Protein AF-J9EYC9-F1 (afdb_monomer)

Nearest PDB structures (foldseek):
  8ucm-assembly1_A  TM=8.455E-01  e=1.239E-01  Homo sapiens
  8tgl-assembly1_B  TM=6.791E-01  e=1.523E-01  Homo sapiens
  8tgj-assembly1_B  TM=9.044E-01  e=4.277E-01  Homo sapiens
  8tgg-assembly1_A  TM=6.435E-01  e=8.369E-01  Homo sapiens
  8e4m-assembly1_A  TM=4.292E-01  e=5.655E+00  Mus musculus

Solvent-accessible surface area (backbone atoms only — not comparable to full-atom values): 8848 Å² total; per-residue (Å²): 140,88,66,69,69,64,51,56,53,51,54,51,50,54,51,47,54,52,48,53,49,53,53,57,47,60,43,44,45,57,59,52,52,52,61,72,37,30,61,57,64,52,49,60,50,48,57,74,72,57,83,79,74,79,93,86,77,100,72,81,94,60,89,82,71,77,86,76,66,96,64,58,58,63,55,56,52,48,41,28,52,53,42,18,50,54,35,55,69,54,45,71,78,61,62,81,80,64,60,70,70,61,54,50,53,51,24,54,52,37,37,55,51,14,52,53,39,38,74,70,41,85,46,69,66,48,30,48,48,14,44,26,41,30,19,38,19,29,22,54,40,49,57,51,50,63,58,50,57,76,75,54,84,133

Secondary structure (DSSP, 8-state):
--SHHHHHHHHHHHHHHHHHHHHHHHHHHHHHHHHHTHHHHHHHHHHTT-TTS----S--SS-------SS-HHHHHHHHHHHHHHHHHHHHHHTTSS-HHHHHHHHHHHHHHHHHHHHT--SHHHHHHHHHHHHHHHHHHHHHHHHHTTTS--

Mean predicted aligned error: 11.89 Å

Organism: Wuchereria bancrofti (NCBI:txid6293)

Foldseek 3Di:
DPDPVVVVVVVVQVVVVVVLVVLLCLLCVLVVVQLVCLVVLQVLQVVVVPPPDDDDDPDDPDPPDDPDRPDDSVVLVCLQVVLLVVLLVPVVVVVPPDDLVVLSVVLVVLLVVLVVQLVPDNHSVSNSVSSNSSNNSSSSSVNSSVVVVVVDDD

InterPro domains:
  IPR003492 Batten's disease protein Cln3 [PF02487] (19-153)
  IPR003492 Batten's disease protein Cln3 [PR01315] (20-42)
  IPR003492 Batten's disease protein Cln3 [PR01315] (76-92)
  IPR003492 Batten's disease protein Cln3 [PR01315] (130-152)
  IPR003492 Batten's disease protein Cln3 [PTHR10981] (9-154)

Sequence (154 aa):
MPTVEGDSSRQSSSRNRFAFWIIGLCNNFAYVIMLSAAEDILSVVDGSKASSKSTDDPCQNSVVHRQCQPLSTGSVLLANIIPCLVVKIFYPFVMHHIPFGVRHFFVVLLQISSFLVVAFSRNIVMSLTGVALASIGAGIGEVTFLSLTTYFPK

Radius of gyration: 22.0 Å; Cα contacts (8 Å, |Δi|>4): 107; chains: 1; bounding box: 62×36×65 Å

Structure (mmCIF, N/CA/C/O backbone):
data_AF-J9EYC9-F1
#
_entry.id   AF-J9EYC9-F1
#
loop_
_atom_site.group_PDB
_atom_site.id
_atom_site.type_symbol
_atom_site.label_atom_id
_atom_site.label_alt_id
_atom_site.label_comp_id
_atom_site.label_asym_id
_atom_site.label_entity_id
_atom_site.label_seq_id
_atom_site.pdbx_PDB_ins_code
_atom_site.Cartn_x
_atom_site.Cartn_y
_atom_site.Cartn_z
_atom_site.occupancy
_atom_site.B_iso_or_equiv
_atom_site.auth_seq_id
_atom_site.auth_comp_id
_atom_site.auth_asym_id
_atom_site.auth_atom_id
_atom_site.pdbx_PDB_model_num
ATOM 1 N N . MET A 1 1 ? -29.800 -17.348 33.389 1.00 41.62 1 MET A N 1
ATOM 2 C CA . MET A 1 1 ? -29.414 -17.523 31.973 1.00 41.62 1 MET A CA 1
ATOM 3 C C . MET A 1 1 ? -28.438 -16.416 31.573 1.00 41.62 1 MET A C 1
ATOM 5 O O . MET A 1 1 ? -28.906 -15.325 31.286 1.00 41.62 1 MET A O 1
ATOM 9 N N . PRO A 1 2 ? -27.113 -16.654 31.590 1.00 48.97 2 PRO A N 1
ATOM 10 C CA . PRO A 1 2 ? -26.157 -15.793 30.895 1.00 48.97 2 PRO A CA 1
ATOM 11 C C . PRO A 1 2 ? -25.151 -16.650 30.104 1.00 48.97 2 PRO A C 1
ATOM 13 O O . PRO A 1 2 ? -24.079 -16.976 30.602 1.00 48.97 2 PRO A O 1
ATOM 16 N N . THR A 1 3 ? -25.500 -17.085 28.892 1.00 59.88 3 THR A N 1
ATOM 17 C CA . THR A 1 3 ? -24.544 -17.789 28.003 1.00 59.88 3 THR A CA 1
ATOM 18 C C . THR A 1 3 ? -24.582 -17.316 26.548 1.00 59.88 3 THR A C 1
ATOM 20 O O . THR A 1 3 ? -23.626 -17.557 25.822 1.00 59.88 3 THR A O 1
ATOM 23 N N . VAL A 1 4 ? -25.606 -16.567 26.119 1.00 58.22 4 VAL A N 1
ATOM 24 C CA . VAL A 1 4 ? -25.732 -16.102 24.721 1.00 58.22 4 VAL A CA 1
ATOM 25 C C . VAL A 1 4 ? -24.971 -14.787 24.459 1.00 58.22 4 VAL A C 1
ATOM 27 O O . VAL A 1 4 ? -24.412 -14.592 23.380 1.00 58.22 4 VAL A O 1
ATOM 30 N N . GLU A 1 5 ? -24.843 -13.900 25.453 1.00 52.34 5 GLU A N 1
ATOM 31 C CA . GLU A 1 5 ? -24.092 -12.636 25.299 1.00 52.34 5 GLU A CA 1
ATOM 32 C C . GLU A 1 5 ? -22.562 -12.840 25.261 1.00 52.34 5 GLU A C 1
ATOM 34 O O . GLU A 1 5 ? -21.832 -12.086 24.608 1.00 52.34 5 GLU A O 1
ATOM 39 N N . GLY A 1 6 ? -22.062 -13.896 25.914 1.00 53.88 6 GLY A N 1
ATOM 40 C CA . GLY A 1 6 ? -20.629 -14.206 25.980 1.00 53.88 6 GLY A CA 1
ATOM 41 C C . GLY A 1 6 ? -20.040 -14.717 24.661 1.00 53.88 6 GLY A C 1
ATOM 42 O O . GLY A 1 6 ? -18.892 -14.411 24.340 1.00 53.88 6 GLY A O 1
ATOM 43 N N . ASP A 1 7 ? -20.823 -15.454 23.871 1.00 55.75 7 ASP A N 1
ATOM 44 C CA . ASP A 1 7 ? -20.347 -16.019 22.602 1.00 55.75 7 ASP A CA 1
ATOM 45 C C . ASP A 1 7 ? -20.411 -14.982 21.466 1.00 55.75 7 ASP A C 1
ATOM 47 O O . ASP A 1 7 ? -19.461 -14.805 20.701 1.00 55.75 7 ASP A O 1
ATOM 51 N N . SER A 1 8 ? -21.479 -14.176 21.456 1.00 58.53 8 SER A N 1
ATOM 52 C CA . SER A 1 8 ? -21.668 -13.045 20.535 1.00 58.53 8 SER A CA 1
ATOM 53 C C . SER A 1 8 ? -20.526 -12.020 20.625 1.00 58.53 8 SER A C 1
ATOM 55 O O . SER A 1 8 ? -20.010 -11.538 19.612 1.00 58.53 8 SER A O 1
ATOM 57 N N . SER A 1 9 ? -20.101 -11.693 21.850 1.00 59.94 9 SER A N 1
ATOM 58 C CA . SER A 1 9 ? -19.017 -10.738 22.109 1.00 59.94 9 SER A CA 1
ATOM 59 C C . SER A 1 9 ? -17.640 -11.298 21.731 1.00 59.94 9 SER A C 1
ATOM 61 O O . SER A 1 9 ? -16.847 -10.589 21.102 1.00 59.94 9 SER A O 1
ATOM 63 N N . ARG A 1 10 ? -17.369 -12.583 22.011 1.00 60.50 10 ARG A N 1
ATOM 64 C CA . ARG A 1 10 ? -16.142 -13.276 21.574 1.00 60.50 10 ARG A CA 1
ATOM 65 C C . ARG A 1 10 ? -16.030 -13.366 20.056 1.00 60.50 10 ARG A C 1
ATOM 67 O O . ARG A 1 10 ? -14.968 -13.057 19.508 1.00 60.50 10 ARG A O 1
ATOM 74 N N . GLN A 1 11 ? -17.109 -13.741 19.371 1.00 62.91 11 GLN A N 1
ATOM 75 C CA . GLN A 1 11 ? -17.114 -13.847 17.914 1.00 62.91 11 GLN A CA 1
ATOM 76 C C . GLN A 1 11 ? -16.930 -12.473 17.253 1.00 62.91 11 GLN A C 1
ATOM 78 O O . GLN A 1 11 ? -16.164 -12.348 16.297 1.00 62.91 11 GLN A O 1
ATOM 83 N N . SER A 1 12 ? -17.549 -11.420 17.802 1.00 69.38 12 SER A N 1
ATOM 84 C CA . SER A 1 12 ? -17.356 -10.045 17.325 1.00 69.38 12 SER A CA 1
ATOM 85 C C . SER A 1 12 ? -15.916 -9.554 17.539 1.00 69.38 12 SER A C 1
ATOM 87 O O . SER A 1 12 ? -15.334 -8.960 16.636 1.00 69.38 12 SER A O 1
ATOM 89 N N . SER A 1 13 ? -15.290 -9.874 18.679 1.00 77.00 13 SER A N 1
ATOM 90 C CA . SER A 1 13 ? -13.883 -9.537 18.951 1.00 77.00 13 SER A CA 1
ATOM 91 C C . SER A 1 13 ? -12.923 -10.222 17.970 1.00 77.00 13 SER A C 1
ATOM 93 O O . SER A 1 13 ? -12.082 -9.559 17.361 1.00 77.00 13 SER A O 1
ATOM 95 N N . SER A 1 14 ? -13.086 -11.529 17.735 1.00 80.56 14 SER A N 1
ATOM 96 C CA . SER A 1 14 ? -12.254 -12.266 16.774 1.00 80.56 14 SER A CA 1
ATOM 97 C C . SER A 1 14 ? -12.439 -11.749 15.342 1.00 80.56 14 SER A C 1
ATOM 99 O O . SER A 1 14 ? -11.454 -11.510 14.640 1.00 80.56 14 SER A O 1
ATOM 101 N N . ARG A 1 15 ? -13.687 -11.470 14.938 1.00 85.50 15 ARG A N 1
ATOM 102 C CA . ARG A 1 15 ? -14.000 -10.865 13.636 1.00 85.50 15 ARG A CA 1
ATOM 103 C C . ARG A 1 15 ? -13.357 -9.491 13.478 1.00 85.50 15 ARG A C 1
ATOM 105 O O . ARG A 1 15 ? -12.785 -9.215 12.428 1.00 85.50 15 ARG A O 1
ATOM 112 N N . ASN A 1 16 ? -13.407 -8.649 14.508 1.00 84.31 16 ASN A N 1
ATOM 113 C CA . ASN A 1 16 ? -12.791 -7.326 14.469 1.00 84.31 16 ASN A CA 1
ATOM 114 C C . ASN A 1 16 ? -11.267 -7.435 14.366 1.00 84.31 16 ASN A C 1
ATOM 116 O O . ASN A 1 16 ? -10.681 -6.765 13.523 1.00 84.31 16 ASN A O 1
ATOM 120 N N . ARG A 1 17 ? -10.617 -8.323 15.132 1.00 84.00 17 ARG A N 1
ATOM 121 C CA . ARG A 1 17 ? -9.166 -8.563 15.019 1.00 84.00 17 ARG A CA 1
ATOM 122 C C . ARG A 1 17 ? -8.770 -9.021 13.616 1.00 84.00 17 ARG A C 1
ATOM 124 O O . ARG A 1 17 ? -7.804 -8.506 13.060 1.00 84.00 17 ARG A O 1
ATOM 131 N N . PHE A 1 18 ? -9.535 -9.940 13.026 1.00 89.00 18 PHE A N 1
ATOM 132 C CA . PHE A 1 18 ? -9.298 -10.390 11.655 1.00 89.00 18 PHE A CA 1
ATOM 133 C C . PHE A 1 18 ? -9.495 -9.258 10.637 1.00 89.00 18 PHE A C 1
ATOM 135 O O . PHE A 1 18 ? -8.666 -9.080 9.748 1.00 89.00 18 PHE A O 1
ATOM 142 N N . ALA A 1 19 ? -10.542 -8.443 10.798 1.00 87.19 19 ALA A N 1
ATOM 143 C CA . ALA A 1 19 ? -10.782 -7.283 9.945 1.00 87.19 19 ALA A CA 1
ATOM 144 C C . ALA A 1 19 ? -9.647 -6.251 10.048 1.00 87.19 19 ALA A C 1
ATOM 146 O O . ALA A 1 19 ? -9.139 -5.810 9.023 1.00 87.19 19 ALA A O 1
ATOM 147 N N . PHE A 1 20 ? -9.194 -5.918 11.260 1.00 85.94 20 PHE A N 1
ATOM 148 C CA . PHE A 1 20 ? -8.040 -5.040 11.475 1.00 85.94 20 PHE A CA 1
ATOM 149 C C . PHE A 1 20 ? -6.769 -5.584 10.827 1.00 85.94 20 PHE A C 1
ATOM 151 O O . PHE A 1 20 ? -6.007 -4.814 10.245 1.00 85.94 20 PHE A O 1
ATOM 158 N N . TRP A 1 21 ? -6.552 -6.898 10.900 1.00 88.69 21 TRP A N 1
ATOM 159 C CA . TRP A 1 21 ? -5.407 -7.543 10.269 1.00 88.69 21 TRP A CA 1
ATOM 160 C C . TRP A 1 21 ? -5.455 -7.422 8.741 1.00 88.69 21 TRP A C 1
ATOM 162 O O . TRP A 1 21 ? -4.499 -6.927 8.146 1.00 88.69 21 TRP A O 1
ATOM 172 N N . ILE A 1 22 ? -6.580 -7.788 8.113 1.00 89.62 22 ILE A N 1
ATOM 173 C CA . ILE A 1 22 ? -6.763 -7.671 6.657 1.00 89.62 22 ILE A CA 1
ATOM 174 C C . ILE A 1 22 ? -6.614 -6.221 6.205 1.00 89.62 22 ILE A C 1
ATOM 176 O O . ILE A 1 22 ? -5.894 -5.938 5.255 1.00 89.62 22 ILE A O 1
ATOM 180 N N . ILE A 1 23 ? -7.269 -5.289 6.892 1.00 86.56 23 ILE A N 1
ATOM 181 C CA . ILE A 1 23 ? -7.268 -3.878 6.513 1.00 86.56 23 ILE A CA 1
ATOM 182 C C . ILE A 1 23 ? -5.867 -3.261 6.678 1.00 86.56 23 ILE A C 1
ATOM 184 O O . ILE A 1 23 ? -5.404 -2.537 5.794 1.00 86.56 23 ILE A O 1
ATOM 188 N N . GLY A 1 24 ? -5.157 -3.590 7.762 1.00 87.75 24 GLY A N 1
ATOM 189 C CA . GLY A 1 24 ? -3.771 -3.165 7.969 1.00 87.75 24 GLY A CA 1
ATOM 190 C C . GLY A 1 24 ? -2.810 -3.742 6.924 1.00 87.75 24 GLY A C 1
ATOM 191 O O . GLY A 1 24 ? -1.899 -3.045 6.468 1.00 87.75 24 GLY A O 1
ATOM 192 N N . LEU A 1 25 ? -3.044 -4.987 6.495 1.00 88.19 25 LEU A N 1
ATOM 193 C CA . LEU A 1 25 ? -2.290 -5.627 5.420 1.00 88.19 25 LEU A CA 1
ATOM 194 C C . LEU A 1 25 ? -2.573 -4.963 4.066 1.00 88.19 25 LEU A C 1
ATOM 196 O O . LEU A 1 25 ? -1.632 -4.607 3.362 1.00 88.19 25 LEU A O 1
ATOM 200 N N . CYS A 1 26 ? -3.841 -4.705 3.734 1.00 87.12 26 CYS A N 1
ATOM 201 C CA . CYS A 1 26 ? -4.237 -4.007 2.508 1.00 87.12 26 CYS A CA 1
ATOM 202 C C . CYS A 1 26 ? -3.606 -2.613 2.396 1.00 87.12 26 CYS A C 1
ATOM 204 O O . CYS A 1 26 ? -3.210 -2.204 1.308 1.00 87.12 26 CYS A O 1
ATOM 206 N N . ASN A 1 27 ? -3.461 -1.898 3.512 1.00 89.38 27 ASN A N 1
ATOM 207 C CA . ASN A 1 27 ? -2.847 -0.573 3.519 1.00 89.38 27 ASN A CA 1
ATOM 208 C C . ASN A 1 27 ? -1.346 -0.591 3.205 1.00 89.38 27 ASN A C 1
ATOM 210 O O . ASN A 1 27 ? -0.826 0.324 2.574 1.00 89.38 27 ASN A O 1
ATOM 214 N N . ASN A 1 28 ? -0.650 -1.644 3.634 1.00 89.31 28 ASN A N 1
ATOM 215 C CA . ASN A 1 28 ? 0.771 -1.831 3.348 1.00 89.31 28 ASN A CA 1
ATOM 216 C C . ASN A 1 28 ? 1.024 -2.579 2.035 1.00 89.31 28 ASN A C 1
ATOM 218 O O . ASN A 1 28 ? 2.151 -2.590 1.545 1.00 89.31 28 ASN A O 1
ATOM 222 N N . PHE A 1 29 ? -0.002 -3.193 1.443 1.00 90.75 29 PHE A N 1
ATOM 223 C CA . PHE A 1 29 ? 0.144 -4.027 0.255 1.00 90.75 29 PHE A CA 1
ATOM 224 C C . PHE A 1 29 ? 0.815 -3.273 -0.896 1.00 90.75 29 PHE A C 1
ATOM 226 O O . PHE A 1 29 ? 1.802 -3.739 -1.459 1.00 90.75 29 PHE A O 1
ATOM 233 N N . ALA A 1 30 ? 0.345 -2.065 -1.200 1.00 89.12 30 ALA A N 1
ATOM 234 C CA . ALA A 1 30 ? 0.927 -1.274 -2.275 1.00 89.12 30 ALA A CA 1
ATOM 235 C C . ALA A 1 30 ? 2.333 -0.774 -1.981 1.00 89.12 30 ALA A C 1
ATOM 237 O O . ALA A 1 30 ? 3.160 -0.750 -2.885 1.00 89.12 30 ALA A O 1
ATOM 238 N N . TYR A 1 31 ? 2.629 -0.447 -0.724 1.00 88.94 31 TYR A N 1
ATOM 239 C CA . TYR A 1 31 ? 3.987 -0.113 -0.317 1.00 88.94 31 TYR A CA 1
ATOM 240 C C . TYR A 1 31 ? 4.953 -1.255 -0.659 1.00 88.94 31 TYR A C 1
ATOM 242 O O . TYR A 1 31 ? 5.964 -1.032 -1.321 1.00 88.94 31 TYR A O 1
ATOM 250 N N . VAL A 1 32 ? 4.607 -2.487 -0.271 1.00 91.38 32 VAL A N 1
ATOM 251 C CA . VAL A 1 32 ? 5.452 -3.665 -0.506 1.00 91.38 32 VAL A CA 1
ATOM 252 C C . VAL A 1 32 ? 5.594 -3.957 -1.997 1.00 91.38 32 VAL A C 1
ATOM 254 O O . VAL A 1 32 ? 6.715 -4.104 -2.471 1.00 91.38 32 VAL A O 1
ATOM 257 N N . ILE A 1 33 ? 4.490 -3.976 -2.751 1.00 92.75 33 ILE A N 1
ATOM 258 C CA . ILE A 1 33 ? 4.525 -4.264 -4.193 1.00 92.75 33 ILE A CA 1
ATOM 259 C C . ILE A 1 33 ? 5.396 -3.253 -4.944 1.00 92.75 33 ILE A C 1
ATOM 261 O O . ILE A 1 33 ? 6.217 -3.657 -5.762 1.00 92.75 33 ILE A O 1
ATOM 265 N N . MET A 1 34 ? 5.278 -1.956 -4.643 1.00 90.81 34 MET A N 1
ATOM 266 C CA . MET A 1 34 ? 6.084 -0.928 -5.313 1.00 90.81 34 MET A CA 1
ATOM 267 C C . MET A 1 34 ? 7.574 -1.051 -4.989 1.00 90.81 34 MET A C 1
ATOM 269 O O . MET A 1 34 ? 8.408 -0.810 -5.857 1.00 90.81 34 MET A O 1
ATOM 273 N N . LEU A 1 35 ? 7.923 -1.437 -3.758 1.00 89.44 35 LEU A N 1
ATOM 274 C CA . LEU A 1 35 ? 9.318 -1.679 -3.393 1.00 89.44 35 LEU A CA 1
ATOM 275 C C . LEU A 1 35 ? 9.876 -2.941 -4.052 1.00 89.44 35 LEU A C 1
ATOM 277 O O . LEU A 1 35 ? 11.010 -2.920 -4.522 1.00 89.44 35 LEU A O 1
ATOM 281 N N . SER A 1 36 ? 9.089 -4.014 -4.130 1.00 91.81 36 SER A N 1
ATOM 282 C CA . SER A 1 36 ? 9.475 -5.232 -4.849 1.00 91.81 36 SER A CA 1
ATOM 283 C C . SER A 1 36 ? 9.632 -4.986 -6.350 1.00 91.81 36 SER A C 1
ATOM 285 O O . SER A 1 36 ? 10.512 -5.567 -6.972 1.00 91.81 36 SER A O 1
ATOM 287 N N . ALA A 1 37 ? 8.822 -4.093 -6.918 1.00 91.00 37 ALA A N 1
ATOM 288 C CA . ALA A 1 37 ? 8.893 -3.698 -8.319 1.00 91.00 37 ALA A CA 1
ATOM 289 C C . ALA A 1 37 ? 9.895 -2.561 -8.589 1.00 91.00 37 ALA A C 1
ATOM 291 O O . ALA A 1 37 ? 9.990 -2.098 -9.720 1.00 91.00 37 ALA A O 1
ATOM 292 N N . ALA A 1 38 ? 10.646 -2.081 -7.591 1.00 90.19 38 ALA A N 1
ATOM 293 C CA . ALA A 1 38 ? 11.496 -0.904 -7.767 1.00 90.19 38 ALA A CA 1
ATOM 294 C C . ALA A 1 38 ? 12.577 -1.104 -8.842 1.00 90.19 38 ALA A C 1
ATOM 296 O O . ALA A 1 38 ? 12.887 -0.169 -9.577 1.00 90.19 38 ALA A O 1
ATOM 297 N N . GLU A 1 39 ? 13.132 -2.314 -8.953 1.00 86.62 39 GLU A N 1
ATOM 298 C CA . GLU A 1 39 ? 14.089 -2.651 -10.012 1.00 86.62 39 GLU A CA 1
ATOM 299 C C . GLU A 1 39 ? 13.417 -2.715 -11.391 1.00 86.62 39 GLU A C 1
ATOM 301 O O . GLU A 1 39 ? 13.954 -2.175 -12.356 1.00 86.62 39 GLU A O 1
ATOM 306 N N . ASP A 1 40 ? 12.217 -3.292 -11.473 1.00 88.00 40 ASP A N 1
ATOM 307 C CA . ASP A 1 40 ? 11.439 -3.399 -12.713 1.00 88.00 40 ASP A CA 1
ATOM 308 C C . ASP A 1 40 ? 11.012 -2.019 -13.246 1.00 88.00 40 ASP A C 1
ATOM 310 O O . ASP A 1 40 ? 11.172 -1.703 -14.423 1.00 88.00 40 ASP A O 1
ATOM 314 N N . ILE A 1 41 ? 10.586 -1.121 -12.351 1.00 85.25 41 ILE A N 1
ATOM 315 C CA . ILE A 1 41 ? 10.280 0.275 -12.691 1.00 85.25 41 ILE A CA 1
ATOM 316 C C . ILE A 1 41 ? 11.506 0.972 -13.301 1.00 85.25 41 ILE A C 1
ATOM 318 O O . ILE A 1 41 ? 11.368 1.772 -14.227 1.00 85.25 41 ILE A O 1
ATOM 322 N N . LEU A 1 42 ? 12.709 0.689 -12.793 1.00 84.75 42 LEU A N 1
ATOM 323 C CA . LEU A 1 42 ? 13.943 1.282 -13.307 1.00 84.75 42 LEU A CA 1
ATOM 324 C C . LEU A 1 42 ? 14.402 0.645 -14.625 1.00 84.75 42 LEU A C 1
ATOM 326 O O . LEU A 1 42 ? 14.927 1.354 -15.483 1.00 84.75 42 LEU A O 1
ATOM 330 N N . SER A 1 43 ? 14.199 -0.660 -14.815 1.00 81.00 43 SER A N 1
ATOM 331 C CA . SER A 1 43 ? 14.635 -1.382 -16.017 1.00 81.00 43 SER A CA 1
ATOM 332 C C . SER A 1 43 ? 13.806 -1.019 -17.259 1.00 81.00 43 SER A C 1
ATOM 334 O O . SER A 1 43 ? 14.366 -0.836 -18.343 1.00 81.00 43 SER A O 1
ATOM 336 N N . VAL A 1 44 ? 12.490 -0.814 -17.111 1.00 77.62 44 VAL A N 1
ATOM 337 C CA . VAL A 1 44 ? 11.587 -0.405 -18.209 1.00 77.62 44 VAL A CA 1
ATOM 338 C C . VAL A 1 44 ? 11.990 0.952 -18.800 1.00 77.62 44 VAL A C 1
ATOM 340 O O . VAL A 1 44 ? 11.921 1.173 -20.017 1.00 77.62 44 VAL A O 1
ATOM 343 N N . VAL A 1 45 ? 12.449 1.870 -17.948 1.00 70.75 45 VAL A N 1
ATOM 344 C CA . VAL A 1 45 ? 12.875 3.213 -18.364 1.00 70.75 45 VAL A CA 1
ATOM 345 C C . VAL A 1 45 ? 14.183 3.160 -19.156 1.00 70.75 45 VAL A C 1
ATOM 347 O O . VAL A 1 45 ? 14.345 3.905 -20.127 1.00 70.75 45 VAL A O 1
ATOM 350 N N . ASP A 1 46 ? 15.089 2.255 -18.792 1.00 71.19 46 ASP A N 1
ATOM 351 C CA . ASP A 1 46 ? 16.361 2.073 -19.489 1.00 71.19 46 ASP A CA 1
ATOM 352 C C . ASP A 1 46 ? 16.188 1.368 -20.838 1.00 71.19 46 ASP A C 1
ATOM 354 O O . ASP A 1 46 ? 16.785 1.795 -21.831 1.00 71.19 46 ASP A O 1
ATOM 358 N N . GLY A 1 47 ? 15.304 0.368 -20.923 1.00 64.62 47 GLY A N 1
ATOM 359 C CA . GLY A 1 47 ? 14.951 -0.288 -22.188 1.00 64.62 47 GLY A CA 1
ATOM 360 C C . GLY A 1 47 ? 14.411 0.693 -23.235 1.00 64.62 47 GLY A C 1
ATOM 361 O O . GLY A 1 47 ? 14.742 0.593 -24.416 1.00 64.62 47 GLY A O 1
ATOM 362 N N . SER A 1 48 ? 13.679 1.722 -22.793 1.00 58.12 48 SER A N 1
ATOM 363 C CA . SER A 1 48 ? 13.191 2.791 -23.676 1.00 58.12 48 SER A CA 1
ATOM 364 C C . SER A 1 48 ? 14.300 3.715 -24.203 1.00 58.12 48 SER A C 1
ATOM 366 O O . SER A 1 48 ? 14.106 4.374 -25.222 1.00 58.12 48 SER A O 1
ATOM 368 N N . LYS A 1 49 ? 15.472 3.770 -23.550 1.00 53.94 49 LYS A N 1
ATOM 369 C CA . LYS A 1 49 ? 16.641 4.541 -24.019 1.00 53.94 49 LYS A CA 1
ATOM 370 C C . LYS A 1 49 ? 17.667 3.696 -24.779 1.00 53.94 49 LYS A C 1
ATOM 372 O O . LYS A 1 49 ? 18.441 4.251 -25.554 1.00 53.94 49 LYS A O 1
ATOM 377 N N . ALA A 1 50 ? 17.678 2.377 -24.584 1.00 55.25 50 ALA A N 1
ATOM 378 C CA . ALA A 1 50 ? 18.676 1.466 -25.148 1.00 55.25 50 ALA A CA 1
ATOM 379 C C . ALA A 1 50 ? 18.341 0.914 -26.552 1.00 55.25 50 ALA A C 1
ATOM 381 O O . ALA A 1 50 ? 19.128 0.140 -27.097 1.00 55.25 50 ALA A O 1
ATOM 382 N N . SER A 1 51 ? 17.231 1.326 -27.175 1.00 52.72 51 SER A N 1
ATOM 383 C CA . SER A 1 51 ? 16.779 0.848 -28.497 1.00 52.72 51 SER A CA 1
ATOM 384 C C . SER A 1 51 ? 17.620 1.348 -29.697 1.00 52.72 51 SER A C 1
ATOM 386 O O . SER A 1 51 ? 17.064 1.708 -30.733 1.00 52.72 51 SER A O 1
ATOM 388 N N . SER A 1 52 ? 18.954 1.351 -29.581 1.00 50.00 52 SER A N 1
ATOM 389 C CA . SER A 1 52 ? 19.888 1.708 -30.665 1.00 50.00 52 SER A CA 1
ATOM 390 C C . SER A 1 52 ? 21.101 0.777 -30.832 1.00 50.00 52 SER A C 1
ATOM 392 O O . SER A 1 52 ? 22.031 1.154 -31.541 1.00 50.00 52 SER A O 1
ATOM 394 N N . LYS A 1 53 ? 21.157 -0.433 -30.252 1.00 46.97 53 LYS A N 1
ATOM 395 C CA . LYS A 1 53 ? 22.287 -1.353 -30.527 1.00 46.97 53 LYS A CA 1
ATOM 396 C C . LYS A 1 53 ? 21.865 -2.776 -30.904 1.00 46.97 53 LYS A C 1
ATOM 398 O O . LYS A 1 53 ? 21.576 -3.597 -30.045 1.00 46.97 53 LYS A O 1
ATOM 403 N N . SER A 1 54 ? 21.849 -2.979 -32.224 1.00 48.94 54 SER A N 1
ATOM 404 C CA . SER A 1 54 ? 22.298 -4.148 -33.002 1.00 48.94 54 SER A CA 1
ATOM 405 C C . SER A 1 54 ? 22.256 -5.533 -32.341 1.00 48.94 54 SER A C 1
ATOM 407 O O . SER A 1 54 ? 23.086 -5.863 -31.496 1.00 48.94 54 SER A O 1
ATOM 409 N N . THR A 1 55 ? 21.334 -6.347 -32.857 1.00 51.56 55 THR A N 1
ATOM 410 C CA . THR A 1 55 ? 21.423 -7.803 -33.037 1.00 51.56 55 THR A CA 1
ATOM 411 C C . THR A 1 55 ? 22.808 -8.249 -33.507 1.00 51.56 55 THR A C 1
ATOM 413 O O . THR A 1 55 ? 23.319 -7.660 -34.455 1.00 51.56 55 THR A O 1
ATOM 416 N N . ASP A 1 56 ? 23.371 -9.255 -32.825 1.00 49.84 56 ASP A N 1
ATOM 417 C CA . ASP A 1 56 ? 24.160 -10.392 -33.353 1.00 49.84 56 ASP A CA 1
ATOM 418 C C . ASP A 1 56 ? 25.256 -10.817 -32.352 1.00 49.84 56 ASP A C 1
ATOM 420 O O . ASP A 1 56 ? 26.361 -10.292 -32.384 1.00 49.84 56 ASP A O 1
ATOM 424 N N . ASP A 1 57 ? 24.923 -11.717 -31.409 1.00 52.72 57 ASP A N 1
ATOM 425 C CA . ASP A 1 57 ? 25.761 -12.872 -31.008 1.00 52.72 57 ASP A CA 1
ATOM 426 C C . ASP A 1 57 ? 25.168 -13.638 -29.795 1.00 52.72 57 ASP A C 1
ATOM 428 O O . ASP A 1 57 ? 24.792 -13.022 -28.794 1.00 52.72 57 ASP A O 1
ATOM 432 N N . PRO A 1 58 ? 25.109 -14.988 -29.819 1.00 59.31 58 PRO A N 1
ATOM 433 C CA . PRO A 1 58 ? 24.512 -15.803 -28.753 1.00 59.31 58 PRO A CA 1
ATOM 434 C C . PRO A 1 58 ? 25.437 -16.105 -27.549 1.00 59.31 58 PRO A C 1
ATOM 436 O O . PRO A 1 58 ? 25.043 -16.867 -26.669 1.00 59.31 58 PRO A O 1
ATOM 439 N N . CYS A 1 59 ? 26.642 -15.523 -27.456 1.00 52.19 59 CYS A N 1
ATOM 440 C CA . CYS A 1 59 ? 27.536 -15.634 -26.287 1.00 52.19 59 CYS A CA 1
ATOM 441 C C . CYS A 1 59 ? 28.375 -14.355 -26.095 1.00 52.19 59 CYS A C 1
ATOM 443 O O . CYS A 1 59 ? 29.268 -14.065 -26.888 1.00 52.19 59 CYS A O 1
ATOM 445 N N . GLN A 1 60 ? 28.125 -13.592 -25.025 1.00 59.69 60 GLN A N 1
ATOM 446 C CA . GLN A 1 60 ? 28.849 -12.347 -24.739 1.00 59.69 60 GLN A CA 1
ATOM 447 C C . GLN A 1 60 ? 30.123 -12.634 -23.917 1.00 59.69 60 GLN A C 1
ATO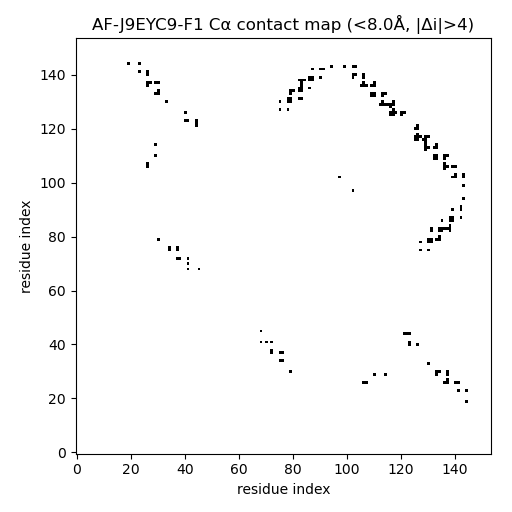M 449 O O . GLN A 1 60 ? 30.083 -12.743 -22.696 1.00 59.69 60 GLN A O 1
ATOM 454 N N . ASN A 1 61 ? 31.275 -12.747 -24.587 1.00 60.66 61 ASN A N 1
ATOM 455 C CA . ASN A 1 61 ? 32.569 -13.095 -23.968 1.00 60.66 61 ASN A CA 1
ATOM 456 C C . ASN A 1 61 ? 33.257 -11.932 -23.217 1.00 60.66 61 ASN A C 1
ATOM 458 O O . ASN A 1 61 ? 34.404 -12.043 -22.787 1.00 60.66 61 ASN A O 1
ATOM 462 N N . SER A 1 62 ? 32.589 -10.789 -23.066 1.00 55.16 62 SER A N 1
ATOM 463 C CA . SER A 1 62 ? 33.072 -9.636 -22.301 1.00 55.16 62 SER A CA 1
ATOM 464 C C . SER A 1 62 ? 31.880 -8.775 -21.891 1.00 55.16 62 SER A C 1
ATOM 466 O O . SER A 1 62 ? 31.084 -8.379 -22.741 1.00 55.16 62 SER A O 1
ATOM 468 N N . VAL A 1 63 ? 31.754 -8.463 -20.598 1.00 61.69 63 VAL A N 1
ATOM 469 C CA . VAL A 1 63 ? 30.732 -7.539 -20.074 1.00 61.69 63 VAL A CA 1
ATOM 470 C C . VAL A 1 63 ? 31.112 -6.112 -20.492 1.00 61.69 63 VAL A C 1
ATOM 472 O O . VAL A 1 63 ? 31.663 -5.343 -19.713 1.00 61.69 63 VAL A O 1
ATOM 475 N N . VAL A 1 64 ? 30.895 -5.771 -21.765 1.00 60.72 64 VAL A N 1
ATOM 476 C CA . VAL A 1 64 ? 31.285 -4.468 -22.344 1.00 60.72 64 VAL A CA 1
ATOM 477 C C . VAL A 1 64 ? 30.298 -3.360 -21.955 1.00 60.72 64 VAL A C 1
ATOM 479 O O . VAL A 1 64 ? 30.659 -2.187 -21.937 1.00 60.72 64 VAL A O 1
ATOM 482 N N . HIS A 1 65 ? 29.071 -3.709 -21.561 1.00 53.38 65 HIS A N 1
ATOM 483 C CA . HIS A 1 65 ? 28.086 -2.751 -21.068 1.00 53.38 65 HIS A CA 1
ATOM 484 C C . HIS A 1 65 ? 27.613 -3.134 -19.664 1.00 53.38 65 HIS A C 1
ATOM 486 O O . HIS A 1 65 ? 26.716 -3.953 -19.491 1.00 53.38 65 HIS A O 1
ATOM 492 N N . ARG A 1 66 ? 28.186 -2.488 -18.642 1.00 57.41 66 ARG A N 1
ATOM 493 C CA . ARG A 1 66 ? 27.515 -2.358 -17.345 1.00 57.41 66 ARG A CA 1
ATOM 494 C C . ARG A 1 66 ? 26.328 -1.422 -17.565 1.00 57.41 66 ARG A C 1
ATOM 496 O O . ARG A 1 66 ? 26.539 -0.261 -17.919 1.00 57.41 66 ARG A O 1
ATOM 503 N N . GLN A 1 67 ? 25.101 -1.920 -17.420 1.00 57.00 67 GLN A N 1
ATOM 504 C CA . GLN A 1 67 ? 23.918 -1.061 -17.407 1.00 57.00 67 GLN A CA 1
ATOM 505 C C . GLN A 1 67 ? 23.966 -0.210 -16.135 1.00 57.00 67 GLN A C 1
ATOM 507 O O . GLN A 1 67 ? 23.569 -0.629 -15.054 1.00 57.00 67 GLN A O 1
ATOM 512 N N . CYS A 1 68 ? 24.583 0.964 -16.248 1.00 61.91 68 CYS A N 1
ATOM 513 C CA . CYS A 1 68 ? 24.586 1.965 -15.198 1.00 61.91 68 CYS A CA 1
ATOM 514 C C . CYS A 1 68 ? 23.270 2.730 -15.287 1.00 61.91 68 CYS A C 1
ATOM 516 O O . CYS A 1 68 ? 23.134 3.636 -16.111 1.00 61.91 68 CYS A O 1
ATOM 518 N N . GLN A 1 69 ? 22.317 2.361 -14.435 1.00 67.19 69 GLN A N 1
ATOM 519 C CA . GLN A 1 69 ? 21.092 3.129 -14.274 1.00 67.19 69 GLN A CA 1
ATOM 520 C C . GLN A 1 69 ? 21.445 4.530 -13.753 1.00 67.19 69 GLN A C 1
ATOM 522 O O . GLN A 1 69 ? 22.153 4.652 -12.748 1.00 67.19 69 GLN A O 1
ATOM 527 N N . PRO A 1 70 ? 20.953 5.608 -14.392 1.00 71.00 70 PRO A N 1
ATOM 528 C CA . PRO A 1 70 ? 21.167 6.971 -13.904 1.00 71.00 70 PRO A CA 1
ATOM 529 C C . PRO A 1 70 ? 20.457 7.218 -12.565 1.00 71.00 70 PRO A C 1
ATOM 531 O O . PRO A 1 70 ? 20.747 8.195 -11.877 1.00 71.00 70 PRO A O 1
ATOM 534 N N . LEU A 1 71 ? 19.515 6.343 -12.203 1.00 75.94 71 LEU A N 1
ATOM 535 C CA . LEU A 1 71 ? 18.712 6.409 -10.995 1.00 75.94 71 LEU A CA 1
ATOM 536 C C . LEU A 1 71 ? 18.873 5.116 -10.199 1.00 75.94 71 LEU A C 1
ATOM 538 O O . LEU A 1 71 ? 18.586 4.028 -10.684 1.00 75.94 71 LEU A O 1
ATOM 542 N N . SER A 1 72 ? 19.328 5.257 -8.956 1.00 85.81 72 SER A N 1
ATOM 543 C CA . SER A 1 72 ? 19.433 4.140 -8.017 1.00 85.81 72 SER A CA 1
ATOM 544 C C . SER A 1 72 ? 18.047 3.691 -7.554 1.00 85.81 72 SER A C 1
ATOM 546 O O . SER A 1 72 ? 17.179 4.536 -7.314 1.00 85.81 72 SER A O 1
ATOM 548 N N . THR A 1 73 ? 17.880 2.391 -7.302 1.00 85.81 73 THR A N 1
ATOM 549 C CA . THR A 1 73 ? 16.718 1.778 -6.629 1.00 85.81 73 THR A CA 1
ATOM 550 C C . THR A 1 73 ? 16.381 2.465 -5.303 1.00 85.81 73 THR A C 1
ATOM 552 O O . THR A 1 73 ? 15.211 2.588 -4.944 1.00 85.81 73 THR A O 1
ATOM 555 N N . GLY A 1 74 ? 17.385 3.028 -4.616 1.00 88.38 74 GLY A N 1
ATOM 556 C CA . GLY A 1 74 ? 17.182 3.831 -3.407 1.00 88.38 74 GLY A CA 1
ATOM 557 C C . GLY A 1 74 ? 16.338 5.094 -3.629 1.00 88.38 74 GLY A C 1
ATOM 558 O O . GLY A 1 74 ? 15.650 5.539 -2.715 1.00 88.38 74 GLY A O 1
ATOM 559 N N . SER A 1 75 ? 16.314 5.642 -4.845 1.00 88.50 75 SER A N 1
ATOM 560 C CA . SER A 1 75 ? 15.494 6.815 -5.183 1.00 88.50 75 SER A CA 1
ATOM 561 C C . SER A 1 75 ? 14.001 6.488 -5.140 1.00 88.50 75 SER A C 1
ATOM 563 O O . SER A 1 75 ? 13.214 7.304 -4.667 1.00 88.50 75 SER A O 1
ATOM 565 N N . VAL A 1 76 ? 13.610 5.282 -5.574 1.00 89.44 76 VAL A N 1
ATOM 566 C CA . VAL A 1 76 ? 12.220 4.797 -5.481 1.00 89.44 76 VAL A CA 1
ATOM 567 C C . VAL A 1 76 ? 11.819 4.635 -4.012 1.00 89.44 76 VAL A C 1
ATOM 569 O O . VAL A 1 76 ? 10.721 5.027 -3.620 1.00 89.44 76 VAL A O 1
ATOM 572 N N . LEU A 1 77 ? 12.736 4.140 -3.174 1.00 91.00 77 LEU A N 1
ATOM 573 C CA . LEU A 1 77 ? 12.520 4.022 -1.732 1.00 91.00 77 LEU A CA 1
ATOM 574 C C . LEU A 1 77 ? 12.343 5.399 -1.068 1.00 91.00 77 LEU A C 1
ATOM 576 O O . LEU A 1 77 ? 11.416 5.586 -0.284 1.00 91.00 77 LEU A O 1
ATOM 580 N N . LEU A 1 78 ? 13.169 6.390 -1.420 1.00 91.75 78 LEU A N 1
ATOM 581 C CA . LEU A 1 78 ? 13.018 7.767 -0.928 1.00 91.75 78 LEU A CA 1
ATOM 582 C C . LEU A 1 78 ? 11.707 8.407 -1.392 1.00 91.75 78 LEU A C 1
ATOM 584 O O . LEU A 1 78 ? 11.017 9.034 -0.585 1.00 91.75 78 LEU A O 1
ATOM 588 N N . ALA A 1 79 ? 11.335 8.203 -2.659 1.00 91.00 79 ALA A N 1
ATOM 589 C CA . ALA A 1 79 ? 10.058 8.655 -3.205 1.00 91.00 79 ALA A CA 1
ATOM 590 C C . ALA A 1 79 ? 8.857 8.015 -2.497 1.00 91.00 79 ALA A C 1
ATOM 592 O O . ALA A 1 79 ? 7.765 8.568 -2.550 1.00 91.00 79 ALA A O 1
ATOM 593 N N . ASN A 1 80 ? 9.056 6.891 -1.806 1.00 90.56 80 ASN A N 1
ATOM 594 C CA . ASN A 1 80 ? 8.027 6.269 -0.995 1.00 90.56 80 ASN A CA 1
ATOM 595 C C . ASN A 1 80 ? 8.011 6.807 0.453 1.00 90.56 80 ASN A C 1
ATOM 597 O O . ASN A 1 80 ? 6.984 7.253 0.969 1.00 90.56 80 ASN A O 1
ATOM 601 N N . ILE A 1 81 ? 9.172 6.825 1.110 1.00 92.31 81 ILE A N 1
ATOM 602 C CA . ILE A 1 81 ? 9.292 7.202 2.524 1.00 92.31 81 ILE A CA 1
ATOM 603 C C . ILE A 1 81 ? 8.956 8.680 2.753 1.00 92.31 81 ILE A C 1
ATOM 605 O O . ILE A 1 81 ? 8.233 9.003 3.696 1.00 92.31 81 ILE A O 1
ATOM 609 N N . ILE A 1 82 ?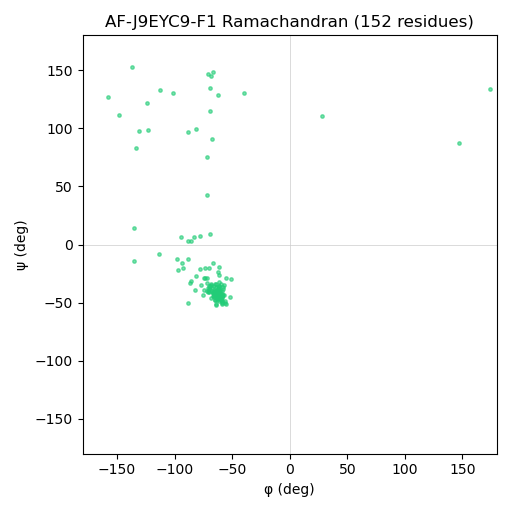 9.453 9.587 1.905 1.00 94.31 82 ILE A N 1
ATOM 610 C CA . ILE A 1 82 ? 9.316 11.033 2.130 1.00 94.31 82 ILE A CA 1
ATOM 611 C C . ILE A 1 82 ? 7.843 11.474 2.094 1.00 94.31 82 ILE A C 1
ATOM 613 O O . ILE A 1 82 ? 7.399 12.084 3.071 1.00 94.31 82 ILE A O 1
ATOM 617 N N . PRO A 1 83 ? 7.040 11.147 1.059 1.00 92.62 83 PRO A N 1
ATOM 618 C CA . PRO A 1 83 ? 5.628 11.527 1.041 1.00 92.62 83 PRO A CA 1
ATOM 619 C C . PRO A 1 83 ? 4.846 10.905 2.196 1.00 92.62 83 PRO A C 1
ATOM 621 O O . PRO A 1 83 ? 4.017 11.578 2.809 1.00 92.62 83 PRO A O 1
ATOM 624 N N . CYS A 1 84 ? 5.147 9.649 2.543 1.00 92.69 84 CYS A N 1
ATOM 625 C CA . CYS A 1 84 ? 4.507 8.979 3.667 1.00 92.69 84 CYS A CA 1
ATOM 626 C C . CYS A 1 84 ? 4.790 9.697 4.998 1.00 92.69 84 CYS A C 1
ATOM 628 O O . CYS A 1 84 ? 3.871 9.874 5.798 1.00 92.69 84 CYS A O 1
ATOM 630 N N . LEU A 1 85 ? 6.033 10.123 5.244 1.00 93.19 85 LEU A N 1
ATOM 631 C CA . LEU A 1 85 ? 6.407 10.849 6.462 1.00 93.19 85 LEU A CA 1
ATOM 632 C C . LEU A 1 85 ? 5.734 12.216 6.546 1.00 93.19 85 LEU A C 1
ATOM 634 O O . LEU A 1 85 ? 5.182 12.558 7.590 1.00 93.19 85 LEU A O 1
ATOM 638 N N . VAL A 1 86 ? 5.736 12.973 5.447 1.00 94.56 86 VAL A N 1
ATOM 639 C CA . VAL A 1 86 ? 5.064 14.277 5.371 1.00 94.56 86 VAL A CA 1
ATOM 640 C C . VAL A 1 86 ? 3.593 14.116 5.743 1.00 94.56 86 VAL A C 1
ATOM 642 O O . VAL A 1 86 ? 3.102 14.770 6.662 1.00 94.56 86 VAL A O 1
ATOM 645 N N . VAL A 1 87 ? 2.900 13.173 5.107 1.00 93.31 87 VAL A N 1
ATOM 646 C CA . VAL A 1 87 ? 1.497 12.884 5.411 1.00 93.31 87 VAL A CA 1
ATOM 647 C C . VAL A 1 87 ? 1.309 12.488 6.870 1.00 93.31 87 VAL A C 1
ATOM 649 O O . VAL A 1 87 ? 0.418 13.021 7.517 1.00 93.31 87 VAL A O 1
ATOM 652 N N . LYS A 1 88 ? 2.150 11.616 7.431 1.00 91.94 88 LYS A N 1
ATOM 653 C CA . LYS A 1 88 ? 2.034 11.190 8.835 1.00 91.94 88 LYS A CA 1
ATOM 654 C C . LYS A 1 88 ? 2.179 12.342 9.833 1.00 91.94 88 LYS A C 1
ATOM 656 O O . LYS A 1 88 ? 1.532 12.307 10.874 1.00 91.94 88 LYS A O 1
ATOM 661 N N . ILE A 1 89 ? 2.982 13.358 9.518 1.00 92.50 89 ILE A N 1
ATOM 662 C CA . ILE A 1 89 ? 3.151 14.549 10.364 1.00 92.50 89 ILE A CA 1
ATOM 663 C C . ILE A 1 89 ? 1.931 15.473 10.259 1.00 92.50 89 ILE A C 1
ATOM 665 O O . ILE A 1 89 ? 1.451 15.967 11.276 1.00 92.50 89 ILE A O 1
ATOM 669 N N . PHE A 1 90 ? 1.406 15.704 9.052 1.00 90.50 90 PHE A N 1
ATOM 670 C CA . PHE A 1 90 ? 0.320 16.670 8.836 1.00 90.50 90 PHE A CA 1
ATOM 671 C C . PHE A 1 90 ? -1.087 16.092 9.046 1.00 90.50 90 PHE A C 1
ATOM 673 O O . PHE A 1 90 ? -1.993 16.796 9.493 1.00 90.50 90 PHE A O 1
ATOM 680 N N . TYR A 1 91 ? -1.296 14.815 8.737 1.00 88.88 91 TYR A N 1
ATOM 681 C CA . TYR A 1 91 ? -2.614 14.183 8.747 1.00 88.88 91 TYR A CA 1
ATOM 682 C C . TYR A 1 91 ? -3.318 14.178 10.117 1.00 88.88 91 TYR A C 1
ATOM 684 O O . TYR A 1 91 ? -4.526 14.435 10.135 1.00 88.88 91 TYR A O 1
ATOM 692 N N . PRO A 1 92 ? -2.631 13.983 11.266 1.00 87.12 92 PRO A N 1
ATOM 693 C CA . PRO A 1 92 ? -3.258 14.048 12.587 1.00 87.12 92 PRO A CA 1
ATOM 694 C C . PRO A 1 92 ? -3.990 15.369 12.864 1.00 87.12 92 PRO A C 1
ATOM 696 O O . PRO A 1 92 ? -4.990 15.377 13.575 1.00 87.12 92 PRO A O 1
ATOM 699 N N . PHE A 1 93 ? -3.560 16.482 12.266 1.00 86.88 93 PHE A N 1
ATOM 700 C CA . PHE A 1 93 ? -4.223 17.776 12.454 1.00 86.88 93 PHE A CA 1
ATOM 701 C C . PHE A 1 93 ? -5.555 17.884 11.699 1.00 86.88 93 PHE A C 1
ATOM 703 O O . PHE A 1 93 ? -6.466 18.579 12.138 1.00 86.88 93 PHE A O 1
ATOM 710 N N . VAL A 1 94 ? -5.697 17.176 10.577 1.00 83.38 94 VAL A N 1
ATOM 711 C CA . VAL A 1 94 ? -6.903 17.204 9.725 1.00 83.38 94 VAL A CA 1
ATOM 712 C C . VAL A 1 94 ? -7.874 16.073 10.091 1.00 83.38 94 VAL A C 1
ATOM 714 O O . VAL A 1 94 ? -9.062 16.105 9.756 1.00 83.38 94 VAL A O 1
ATOM 717 N N . MET A 1 95 ? -7.400 15.076 10.843 1.00 81.50 95 MET A N 1
ATOM 718 C CA . MET A 1 95 ? -8.128 13.852 11.167 1.00 81.50 95 MET A CA 1
ATOM 719 C C . MET A 1 95 ? -9.319 14.031 12.114 1.00 81.50 95 MET A C 1
ATOM 721 O O . MET A 1 95 ? -9.852 13.035 12.589 1.00 81.50 95 MET A O 1
ATOM 725 N N . HIS A 1 96 ? -9.756 15.236 12.454 1.00 78.38 96 HIS A N 1
ATOM 726 C CA . HIS A 1 96 ? -10.934 15.389 13.309 1.00 78.38 96 HIS A CA 1
ATOM 727 C C . HIS A 1 96 ? -12.239 15.540 12.509 1.00 78.38 96 HIS A C 1
ATOM 729 O O . HIS A 1 96 ? -13.315 15.261 13.031 1.00 78.38 96 HIS A O 1
ATOM 735 N N . HIS A 1 97 ? -12.161 15.920 11.228 1.00 80.19 97 HIS A N 1
ATO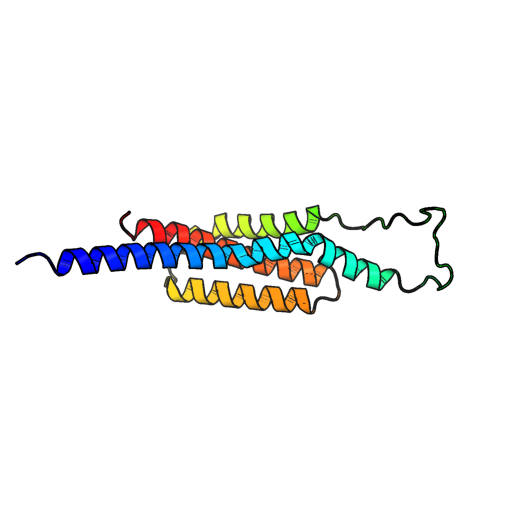M 736 C CA . HIS A 1 97 ? -13.343 16.315 10.449 1.00 80.19 97 HIS A CA 1
ATOM 737 C C . HIS A 1 97 ? -13.951 15.227 9.550 1.00 80.19 97 HIS A C 1
ATOM 739 O O . HIS A 1 97 ? -15.055 15.408 9.047 1.00 80.19 97 HIS A O 1
ATOM 745 N N . ILE A 1 98 ? -13.267 14.101 9.319 1.00 82.62 98 ILE A N 1
ATOM 746 C CA . ILE A 1 98 ? -13.662 13.1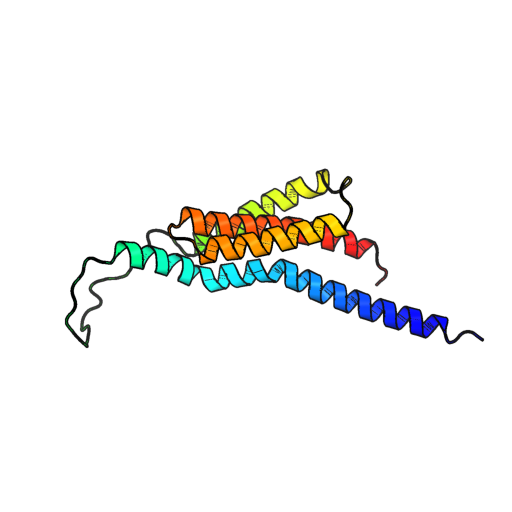43 8.265 1.00 82.62 98 ILE A CA 1
ATOM 747 C C . ILE A 1 98 ? -14.155 11.813 8.882 1.00 82.62 98 ILE A C 1
ATOM 749 O O . ILE A 1 98 ? -13.474 11.266 9.733 1.00 82.62 98 ILE A O 1
ATOM 753 N N . PRO A 1 99 ? -15.275 11.192 8.498 1.00 82.50 99 PRO A N 1
ATOM 754 C CA . PRO A 1 99 ? -15.654 9.882 9.052 1.00 82.50 99 PRO A CA 1
ATOM 755 C C . PRO A 1 99 ? -14.701 8.751 8.604 1.00 82.50 99 PRO A C 1
ATOM 757 O O . PRO A 1 99 ? -14.222 8.750 7.469 1.00 82.50 99 PRO A O 1
ATOM 760 N N . PHE A 1 100 ? -14.441 7.763 9.477 1.00 82.75 100 PHE A N 1
ATOM 761 C CA . PHE A 1 100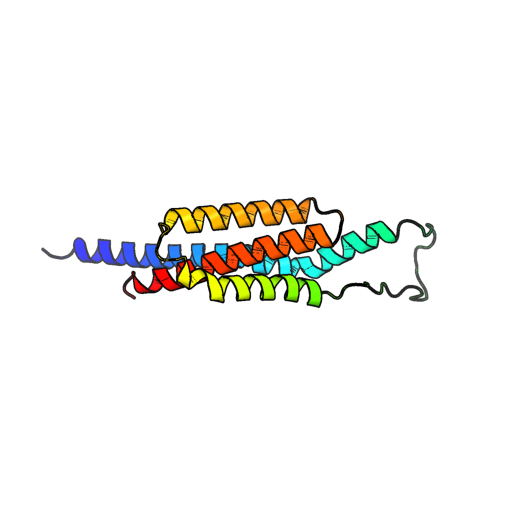 ? -13.483 6.662 9.240 1.00 82.75 100 PHE A CA 1
ATOM 762 C C . PHE A 1 100 ? -13.705 5.915 7.917 1.00 82.75 100 PHE A C 1
ATOM 764 O O . PHE A 1 100 ? -12.751 5.680 7.176 1.00 82.75 100 PHE A O 1
ATOM 771 N N . GLY A 1 101 ? -14.960 5.577 7.598 1.00 83.00 101 GLY A N 1
ATOM 772 C CA . GLY A 1 101 ? -15.291 4.845 6.371 1.00 83.00 101 GLY A CA 1
ATOM 773 C C . GLY A 1 101 ? -14.896 5.602 5.099 1.00 83.00 101 GLY A C 1
ATOM 774 O O . GLY A 1 101 ? -14.319 5.015 4.187 1.00 83.00 101 GLY A O 1
ATOM 775 N N . VAL A 1 102 ? -15.120 6.920 5.068 1.00 86.25 102 VAL A N 1
ATOM 776 C CA . VAL A 1 102 ? -14.780 7.765 3.910 1.00 86.25 102 VAL A CA 1
ATOM 777 C C . VAL A 1 102 ? -13.268 7.889 3.746 1.00 86.25 102 VAL A C 1
ATOM 779 O O . VAL A 1 102 ? -12.773 7.823 2.623 1.00 86.25 102 VAL A O 1
ATOM 782 N N . ARG A 1 103 ? -12.515 7.996 4.851 1.00 87.75 103 ARG A N 1
ATOM 783 C CA . ARG A 1 103 ? -11.042 8.019 4.803 1.00 87.75 103 ARG A CA 1
ATOM 784 C C . ARG A 1 103 ? -10.498 6.755 4.166 1.00 87.75 103 ARG A C 1
ATOM 786 O O . ARG A 1 103 ? -9.673 6.837 3.264 1.00 87.75 103 ARG A O 1
ATOM 793 N N . HIS A 1 104 ? -10.967 5.594 4.621 1.00 86.81 104 HIS A N 1
ATOM 794 C CA . HIS A 1 104 ? -10.455 4.332 4.108 1.00 86.81 104 HIS A CA 1
ATOM 795 C C . HIS A 1 104 ? -10.831 4.120 2.640 1.00 86.81 104 HIS A C 1
ATOM 797 O O . HIS A 1 104 ? -9.982 3.725 1.846 1.00 86.81 104 HIS A O 1
ATOM 803 N N . PHE A 1 105 ? -12.063 4.459 2.256 1.00 90.44 105 PHE A N 1
ATOM 804 C CA . PHE A 1 105 ? -12.478 4.415 0.857 1.00 90.44 105 PHE A CA 1
ATOM 805 C C . PHE A 1 105 ? -11.590 5.297 -0.035 1.00 90.44 105 PHE A C 1
ATOM 807 O O . PHE A 1 105 ? -11.134 4.852 -1.087 1.00 90.44 105 PHE A O 1
ATOM 814 N N . PHE A 1 106 ? -11.270 6.513 0.420 1.00 91.06 106 PHE A N 1
ATOM 815 C CA . PHE A 1 106 ? -10.351 7.406 -0.285 1.00 91.06 106 PHE A CA 1
ATOM 816 C C . PHE A 1 106 ? -8.946 6.803 -0.425 1.00 91.06 106 PHE A C 1
ATOM 818 O O . PHE A 1 106 ? -8.376 6.846 -1.512 1.00 91.06 106 PHE A O 1
ATOM 825 N N . VAL A 1 107 ? -8.411 6.188 0.635 1.00 92.62 107 VAL A N 1
ATOM 826 C CA . VAL A 1 107 ? -7.109 5.497 0.602 1.00 92.62 107 VAL A CA 1
ATOM 827 C C . VAL A 1 107 ? -7.102 4.386 -0.446 1.00 92.62 107 VAL A C 1
ATOM 829 O O . VAL A 1 107 ? -6.195 4.341 -1.270 1.00 92.62 107 VAL A O 1
ATOM 832 N N . VAL A 1 108 ? -8.129 3.531 -0.467 1.00 92.38 108 VAL A N 1
ATOM 833 C CA . VAL A 1 108 ? -8.232 2.423 -1.431 1.00 92.38 108 VAL A CA 1
ATOM 834 C C . VAL A 1 108 ? -8.292 2.943 -2.869 1.00 92.38 108 VAL A C 1
ATOM 836 O O . VAL A 1 108 ? -7.576 2.436 -3.731 1.00 92.38 108 VAL A O 1
ATOM 839 N N . LEU A 1 109 ? -9.090 3.983 -3.133 1.00 94.06 109 LEU A N 1
ATOM 840 C CA . LEU A 1 109 ? -9.151 4.612 -4.456 1.00 94.06 109 LEU A CA 1
ATOM 841 C C . LEU A 1 109 ? -7.804 5.202 -4.881 1.00 94.06 109 LEU A C 1
ATOM 843 O O . LEU A 1 109 ? -7.387 5.020 -6.029 1.00 94.06 109 LEU A O 1
ATOM 847 N N . LEU A 1 110 ? -7.112 5.881 -3.963 1.00 92.88 110 LEU A N 1
ATOM 848 C CA . LEU A 1 110 ? -5.784 6.433 -4.212 1.00 92.88 110 LEU A CA 1
ATOM 849 C C . LEU A 1 110 ? -4.785 5.314 -4.538 1.00 92.88 110 LEU A C 1
ATOM 851 O O . LEU A 1 110 ? -3.991 5.445 -5.468 1.00 92.88 110 LEU A O 1
ATOM 855 N N . GLN A 1 111 ? -4.879 4.185 -3.832 1.00 92.94 111 GLN A N 1
ATOM 856 C CA . GLN A 1 111 ? -4.032 3.016 -4.040 1.00 92.94 111 GLN A CA 1
ATOM 857 C C . GLN A 1 111 ? -4.257 2.374 -5.414 1.00 92.94 111 GLN A C 1
ATOM 859 O O . GLN A 1 111 ? -3.299 2.134 -6.146 1.00 92.94 111 GLN A O 1
ATOM 864 N N . ILE A 1 112 ? -5.513 2.150 -5.808 1.00 94.00 112 ILE A N 1
ATOM 865 C CA . ILE A 1 112 ? -5.849 1.612 -7.135 1.00 94.00 112 ILE A CA 1
ATOM 866 C C . ILE A 1 112 ? -5.339 2.556 -8.228 1.00 94.00 112 ILE A C 1
ATOM 868 O O . ILE A 1 112 ? -4.676 2.121 -9.169 1.00 94.00 112 ILE A O 1
ATOM 872 N N . SER A 1 113 ? -5.585 3.857 -8.066 1.00 94.94 113 SER A N 1
ATOM 873 C CA . SER A 1 113 ? -5.121 4.878 -9.008 1.00 94.94 113 SER A CA 1
ATOM 874 C C . SER A 1 113 ? -3.596 4.881 -9.120 1.00 94.94 113 SER A C 1
ATOM 876 O O . SER A 1 113 ? -3.064 4.966 -10.222 1.00 94.94 113 SER A O 1
ATOM 878 N N . SER A 1 114 ? -2.883 4.718 -8.002 1.00 94.88 114 SER A N 1
ATOM 879 C CA . SER A 1 114 ? -1.420 4.655 -7.983 1.00 94.88 114 SER A CA 1
ATOM 880 C C . SER A 1 114 ? -0.869 3.478 -8.790 1.00 94.88 114 SER A C 1
ATOM 882 O O . SER A 1 114 ? 0.034 3.666 -9.602 1.00 94.88 114 SER A O 1
ATOM 884 N N . PHE A 1 115 ? -1.460 2.287 -8.647 1.00 93.44 115 PHE A N 1
ATOM 885 C CA . PHE A 1 115 ? -1.066 1.115 -9.424 1.00 93.44 115 PHE A CA 1
ATOM 886 C C . PHE A 1 115 ? -1.327 1.301 -10.914 1.00 93.44 115 PHE A C 1
ATOM 888 O O . PHE A 1 115 ? -0.462 0.968 -11.717 1.00 93.44 115 PHE A O 1
ATOM 895 N N . LEU A 1 116 ? -2.474 1.876 -11.288 1.00 94.75 116 LEU A N 1
ATOM 896 C CA . LEU A 1 116 ? -2.774 2.175 -12.688 1.00 94.75 116 LEU A CA 1
ATOM 897 C C . LEU A 1 116 ? -1.770 3.175 -13.279 1.00 94.75 116 LEU A C 1
ATOM 899 O O . LEU A 1 116 ? -1.289 2.972 -14.391 1.00 94.75 116 LEU A O 1
ATOM 903 N N . VAL A 1 117 ? -1.409 4.223 -12.531 1.00 94.06 117 VAL A N 1
ATOM 904 C CA . VAL A 1 117 ? -0.405 5.205 -12.970 1.00 94.06 117 VAL A CA 1
ATOM 905 C C . VAL A 1 117 ? 0.955 4.546 -13.187 1.00 94.06 117 VAL A C 1
ATOM 907 O O . VAL A 1 117 ? 1.577 4.799 -14.215 1.00 94.06 117 VAL A O 1
ATOM 910 N N . VAL A 1 118 ? 1.409 3.69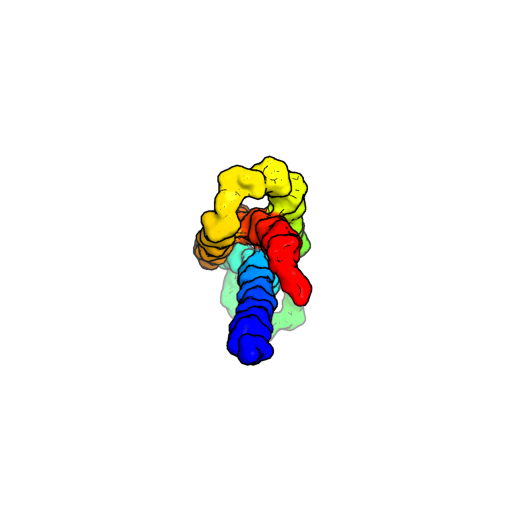3 -12.262 1.00 92.38 118 VAL A N 1
ATOM 911 C CA . VAL A 1 118 ? 2.689 2.979 -12.410 1.00 92.38 118 VAL A CA 1
ATOM 912 C C . VAL A 1 118 ? 2.635 1.989 -13.577 1.00 92.38 118 VAL A C 1
ATOM 914 O O . VAL A 1 118 ? 3.550 1.984 -14.397 1.00 92.38 118 VAL A O 1
ATOM 917 N N . ALA A 1 119 ? 1.548 1.228 -13.721 1.00 91.62 119 ALA A N 1
ATOM 918 C CA . ALA A 1 119 ? 1.392 0.228 -14.779 1.00 91.62 119 ALA A CA 1
ATOM 919 C C . ALA A 1 119 ? 1.421 0.829 -16.195 1.00 91.62 119 ALA A C 1
ATOM 921 O O . ALA A 1 119 ? 1.982 0.230 -17.107 1.00 91.62 119 ALA A O 1
ATOM 922 N N . PHE A 1 120 ? 0.847 2.021 -16.389 1.00 90.94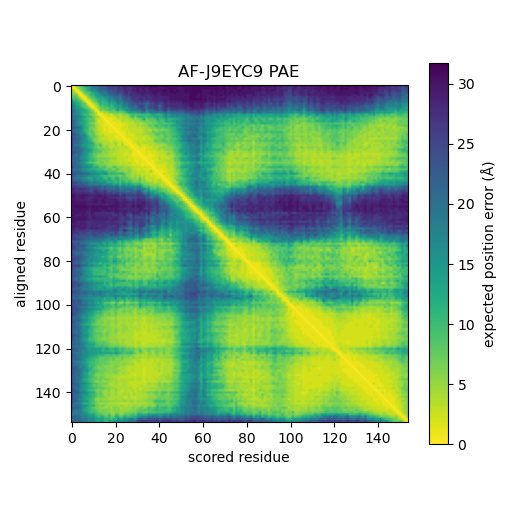 120 PHE A N 1
ATOM 923 C CA . PHE A 1 120 ? 0.861 2.718 -17.683 1.00 90.94 120 PHE A CA 1
ATOM 924 C C . PHE A 1 120 ? 2.006 3.733 -17.829 1.00 90.94 120 PHE A C 1
ATOM 926 O O . PHE A 1 120 ? 2.048 4.480 -18.814 1.00 90.94 120 PHE A O 1
ATOM 933 N N . SER A 1 121 ? 2.928 3.797 -16.866 1.00 88.50 121 SER A N 1
ATOM 934 C CA . SER A 1 121 ? 4.000 4.789 -16.880 1.00 88.50 121 SER A CA 1
ATOM 935 C C . SER A 1 121 ? 5.021 4.522 -17.991 1.00 88.50 121 SER A C 1
ATOM 937 O O . SER A 1 121 ? 5.464 3.399 -18.206 1.00 88.50 121 SER A O 1
ATOM 939 N N . ARG A 1 122 ? 5.400 5.581 -18.718 1.00 84.69 122 ARG A N 1
ATOM 940 C CA . ARG A 1 122 ? 6.444 5.543 -19.769 1.00 84.69 122 ARG A CA 1
ATOM 941 C C . ARG A 1 122 ? 7.686 6.355 -19.421 1.00 84.69 122 ARG A C 1
ATOM 943 O O . ARG A 1 122 ? 8.658 6.371 -20.167 1.00 84.69 122 ARG A O 1
ATOM 950 N N . ASN A 1 123 ? 7.629 7.109 -18.331 1.00 84.56 123 ASN A N 1
ATOM 951 C CA . ASN A 1 123 ? 8.718 7.953 -17.879 1.00 84.56 123 ASN A CA 1
ATOM 952 C C . ASN A 1 123 ? 8.876 7.810 -16.364 1.00 84.56 123 ASN A C 1
ATOM 954 O O . ASN A 1 123 ? 7.916 7.530 -15.646 1.00 84.56 123 ASN A O 1
ATOM 958 N N . ILE A 1 124 ? 10.102 8.036 -15.889 1.00 85.88 124 ILE A N 1
ATOM 959 C CA . ILE A 1 124 ? 10.442 7.834 -14.480 1.00 85.88 124 ILE A CA 1
ATOM 960 C C . ILE A 1 124 ? 9.626 8.732 -13.553 1.00 85.88 124 ILE A C 1
ATOM 962 O O . ILE A 1 124 ? 9.233 8.319 -12.470 1.00 85.88 124 ILE A O 1
ATOM 966 N N . VAL A 1 125 ? 9.331 9.957 -13.991 1.00 88.38 125 VAL A N 1
ATOM 967 C CA . VAL A 1 125 ? 8.578 10.919 -13.186 1.00 88.38 125 VAL A CA 1
ATOM 968 C C . VAL A 1 125 ? 7.153 10.419 -12.960 1.00 88.38 125 VAL A C 1
ATOM 970 O O . VAL A 1 125 ? 6.669 10.494 -11.837 1.00 88.38 125 VAL A O 1
ATOM 973 N N . MET A 1 126 ? 6.493 9.854 -13.973 1.00 90.88 126 MET A N 1
ATOM 974 C CA . MET A 1 126 ? 5.150 9.283 -13.845 1.00 90.88 126 MET A CA 1
ATOM 975 C C . MET A 1 126 ? 5.159 8.043 -12.953 1.00 90.88 126 MET A C 1
ATOM 977 O O . MET A 1 126 ? 4.296 7.939 -12.084 1.00 90.88 126 MET A O 1
ATOM 981 N N . SER A 1 127 ? 6.153 7.157 -13.088 1.00 91.25 127 SER A N 1
ATOM 982 C CA . SER A 1 127 ? 6.292 5.999 -12.195 1.00 91.25 127 SER A CA 1
ATOM 983 C C . SER A 1 127 ? 6.495 6.446 -10.744 1.00 91.25 127 SER A C 1
ATOM 985 O O . SER A 1 127 ? 5.764 6.014 -9.858 1.00 91.25 127 SER A O 1
ATOM 987 N N . LEU A 1 128 ? 7.419 7.381 -10.493 1.00 91.44 128 LEU A N 1
ATOM 988 C CA . LEU A 1 128 ? 7.687 7.922 -9.155 1.00 91.44 128 LEU A CA 1
ATOM 989 C C . LEU A 1 128 ? 6.495 8.696 -8.585 1.00 91.44 128 LEU A C 1
ATOM 991 O O . LEU A 1 128 ? 6.252 8.636 -7.385 1.00 91.44 128 LEU A O 1
ATOM 995 N N . THR A 1 129 ? 5.724 9.385 -9.428 1.00 92.31 129 THR A N 1
ATOM 996 C CA . THR A 1 129 ? 4.488 10.061 -9.008 1.00 92.31 129 THR A CA 1
ATOM 997 C C . THR A 1 129 ? 3.442 9.040 -8.576 1.00 92.31 129 THR A C 1
ATOM 999 O O . THR A 1 129 ? 2.792 9.233 -7.551 1.00 92.31 129 THR A O 1
ATOM 1002 N N . GLY A 1 130 ? 3.313 7.928 -9.306 1.00 93.94 130 GLY A N 1
ATOM 1003 C CA . GLY A 1 130 ? 2.480 6.800 -8.900 1.00 93.94 130 GLY A CA 1
ATOM 1004 C C . GLY A 1 130 ? 2.926 6.215 -7.558 1.00 93.94 130 GLY A C 1
ATOM 1005 O O . GLY A 1 130 ? 2.104 6.066 -6.659 1.00 93.94 130 GLY A O 1
ATOM 1006 N N . VAL A 1 131 ? 4.229 5.986 -7.367 1.00 93.44 131 VAL A N 1
ATOM 1007 C CA . VAL A 1 131 ? 4.785 5.529 -6.079 1.00 93.44 131 VAL A CA 1
ATOM 1008 C C . VAL A 1 131 ? 4.487 6.531 -4.956 1.00 93.44 131 VAL A C 1
ATOM 1010 O O . VAL A 1 131 ? 4.000 6.134 -3.904 1.00 93.44 131 VAL A O 1
ATOM 1013 N N . ALA A 1 132 ? 4.683 7.831 -5.180 1.00 93.81 132 ALA A N 1
ATOM 1014 C CA . ALA A 1 132 ? 4.400 8.864 -4.184 1.00 93.81 132 ALA A CA 1
ATOM 1015 C C . ALA A 1 132 ? 2.907 8.935 -3.814 1.00 93.81 132 ALA A C 1
ATOM 1017 O O . ALA A 1 132 ? 2.563 9.065 -2.639 1.00 93.81 132 ALA A O 1
ATOM 1018 N N . LEU A 1 133 ? 2.010 8.802 -4.798 1.00 93.88 133 LEU A N 1
ATOM 1019 C CA . LEU A 1 133 ? 0.564 8.675 -4.581 1.00 93.88 133 LEU A CA 1
ATOM 1020 C C . LEU A 1 133 ? 0.239 7.459 -3.713 1.00 93.88 133 LEU A C 1
ATOM 1022 O O . LEU A 1 133 ? -0.535 7.575 -2.762 1.00 93.88 133 LEU A O 1
ATOM 1026 N N . ALA A 1 134 ? 0.867 6.316 -4.000 1.00 93.81 134 ALA A N 1
ATOM 1027 C CA . ALA A 1 134 ? 0.704 5.109 -3.204 1.00 93.81 134 ALA A CA 1
ATOM 1028 C C . ALA A 1 134 ? 1.107 5.346 -1.737 1.00 93.81 134 ALA A C 1
ATOM 1030 O O . ALA A 1 134 ? 0.395 4.933 -0.820 1.00 93.81 134 ALA A O 1
ATOM 1031 N N . SER A 1 135 ? 2.216 6.051 -1.520 1.00 94.19 135 SER A N 1
ATOM 1032 C CA . SER A 1 135 ? 2.763 6.370 -0.199 1.00 94.19 135 SER A CA 1
ATOM 1033 C C . SER A 1 135 ? 1.925 7.358 0.597 1.00 94.19 135 SER A C 1
ATOM 1035 O O . SER A 1 135 ? 1.812 7.226 1.815 1.00 94.19 135 SER A O 1
ATOM 1037 N N . IL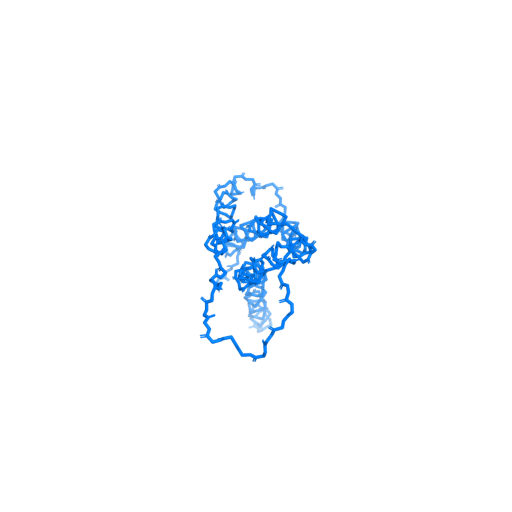E A 1 136 ? 1.306 8.331 -0.073 1.00 93.38 136 ILE A N 1
ATOM 1038 C CA . ILE A 1 136 ? 0.346 9.241 0.560 1.00 93.38 136 ILE A CA 1
ATOM 1039 C C . ILE A 1 136 ? -0.858 8.444 1.068 1.00 93.38 136 ILE A C 1
ATOM 1041 O O . ILE A 1 136 ? -1.257 8.608 2.221 1.00 93.38 136 ILE A O 1
ATOM 1045 N N . GLY A 1 137 ? -1.398 7.543 0.241 1.00 93.31 137 GLY A N 1
ATOM 1046 C CA . GLY A 1 137 ? -2.517 6.672 0.611 1.00 93.31 137 GLY A CA 1
ATOM 1047 C C . GLY A 1 137 ? -2.183 5.800 1.818 1.00 93.31 137 GLY A C 1
ATOM 1048 O O . GLY A 1 137 ? -2.899 5.841 2.820 1.00 93.31 137 GLY A O 1
ATOM 1049 N N . ALA A 1 138 ? -1.044 5.107 1.764 1.00 92.56 138 ALA A N 1
ATOM 1050 C CA . ALA A 1 138 ? -0.560 4.274 2.860 1.00 92.56 138 ALA A CA 1
ATOM 1051 C C . ALA A 1 138 ? -0.365 5.083 4.156 1.00 92.56 138 ALA A C 1
ATOM 1053 O O . ALA A 1 138 ? -0.813 4.653 5.220 1.00 92.56 138 ALA A O 1
ATOM 1054 N N . GLY A 1 139 ? 0.219 6.285 4.074 1.00 92.94 139 GLY A N 1
ATOM 1055 C CA . GLY A 1 139 ? 0.407 7.174 5.223 1.00 92.94 139 GLY A CA 1
ATOM 1056 C C . GLY A 1 139 ? -0.910 7.607 5.876 1.00 92.94 139 GLY A C 1
ATOM 1057 O O . GLY A 1 139 ? -1.044 7.528 7.097 1.00 92.94 139 GLY A O 1
ATOM 1058 N N . ILE A 1 140 ? -1.901 8.005 5.070 1.00 91.62 140 ILE A N 1
ATOM 1059 C CA . ILE A 1 140 ? -3.250 8.360 5.541 1.00 91.62 140 ILE A CA 1
ATOM 1060 C C . ILE A 1 140 ? -3.913 7.161 6.231 1.00 91.62 140 ILE A C 1
ATOM 1062 O O . ILE A 1 140 ? -4.491 7.296 7.317 1.00 91.62 140 ILE A O 1
ATOM 1066 N N . GLY A 1 141 ? -3.849 5.986 5.604 1.00 91.62 141 GLY A N 1
ATOM 1067 C CA . GLY A 1 141 ? -4.470 4.780 6.133 1.00 91.62 141 GLY A CA 1
ATOM 1068 C C . GLY A 1 141 ? -3.816 4.300 7.425 1.00 91.62 141 GLY A C 1
ATOM 1069 O O . GLY A 1 141 ? -4.533 3.992 8.373 1.00 91.62 141 GLY A O 1
ATOM 1070 N N . GLU A 1 142 ? -2.485 4.339 7.535 1.00 90.12 142 GLU A N 1
ATOM 1071 C CA . GLU A 1 142 ? -1.772 3.942 8.756 1.00 90.12 142 GLU A CA 1
ATOM 1072 C C . GLU A 1 142 ? -2.202 4.778 9.963 1.00 90.12 142 GLU A C 1
ATOM 1074 O O . GLU A 1 142 ? -2.579 4.222 10.996 1.00 90.12 142 GLU A O 1
ATOM 1079 N N . VAL A 1 143 ? -2.205 6.110 9.831 1.00 90.69 143 VAL A N 1
ATOM 1080 C CA . VAL A 1 143 ? -2.631 7.006 10.919 1.00 90.69 143 VAL A CA 1
ATOM 1081 C C . VAL A 1 143 ? -4.100 6.763 11.270 1.00 90.69 143 VAL A C 1
ATOM 1083 O O . VAL A 1 143 ? -4.475 6.756 12.445 1.00 90.69 143 VAL A O 1
ATOM 1086 N N . THR A 1 144 ? -4.935 6.505 10.261 1.00 89.62 144 THR A N 1
ATOM 1087 C CA . THR A 1 144 ? -6.350 6.180 10.462 1.00 89.62 144 THR A CA 1
ATOM 1088 C C . THR A 1 144 ? -6.520 4.875 11.247 1.00 89.62 144 THR A C 1
ATOM 1090 O O . THR A 1 144 ? -7.290 4.848 12.206 1.00 89.62 144 THR A O 1
ATOM 1093 N N . PHE A 1 145 ? -5.787 3.806 10.924 1.00 86.50 145 PHE A N 1
ATOM 1094 C CA . PHE A 1 145 ? -5.904 2.535 11.649 1.00 86.50 145 PHE A CA 1
ATOM 1095 C C . PHE A 1 145 ? -5.334 2.600 13.052 1.00 86.50 145 PHE A C 1
ATOM 1097 O O . PHE A 1 145 ? -5.982 2.107 13.972 1.00 86.50 145 PHE A O 1
ATOM 1104 N N . LEU A 1 146 ? -4.191 3.261 13.238 1.00 87.44 146 LEU A N 1
ATOM 1105 C CA . LEU A 1 146 ? -3.630 3.507 14.567 1.00 87.44 146 LEU A CA 1
ATOM 1106 C C . LEU A 1 146 ? -4.588 4.312 15.450 1.00 87.44 146 LEU A C 1
ATOM 1108 O O . LEU A 1 146 ? -4.666 4.077 16.649 1.00 87.44 146 LEU A O 1
ATOM 1112 N N . SER A 1 147 ? -5.362 5.225 14.868 1.00 87.38 147 SER A N 1
ATOM 1113 C CA . SER A 1 147 ? -6.395 5.944 15.619 1.00 87.38 147 SER A CA 1
ATOM 1114 C C . SER A 1 147 ? -7.562 5.024 15.990 1.00 87.38 147 SER A C 1
ATOM 1116 O O . SER A 1 147 ? -8.089 5.099 17.098 1.00 87.38 147 SER A O 1
ATOM 1118 N N . LEU A 1 148 ? -7.946 4.112 15.093 1.00 84.50 148 LEU A N 1
ATOM 1119 C CA . LEU A 1 148 ? -9.068 3.197 15.303 1.00 84.50 148 LEU A CA 1
ATOM 1120 C C . LEU A 1 148 ? -8.762 2.095 16.333 1.00 84.50 148 LEU A C 1
ATOM 1122 O O . LEU A 1 148 ? -9.677 1.647 17.020 1.00 84.50 148 LEU A O 1
ATOM 1126 N N . THR A 1 149 ? -7.503 1.672 16.492 1.00 84.50 149 THR A N 1
ATOM 1127 C CA . THR A 1 149 ? -7.132 0.648 17.491 1.00 84.50 149 THR A CA 1
ATOM 1128 C C . THR A 1 149 ? -7.406 1.090 18.927 1.00 84.50 149 THR A C 1
ATOM 1130 O O . THR A 1 149 ? -7.619 0.237 19.782 1.00 84.50 149 THR A O 1
ATOM 1133 N N . THR A 1 150 ? -7.469 2.397 19.202 1.00 83.62 150 THR A N 1
ATOM 1134 C CA . THR A 1 150 ? -7.834 2.914 20.534 1.00 83.62 150 THR A CA 1
ATOM 1135 C C . THR A 1 150 ? -9.325 2.777 20.851 1.00 83.62 150 THR A C 1
ATOM 1137 O O . THR A 1 150 ? -9.700 2.779 22.021 1.00 83.62 150 THR A O 1
ATOM 1140 N N . TYR A 1 151 ? -10.174 2.621 19.830 1.00 81.12 151 TYR A N 1
ATOM 1141 C CA . TYR A 1 151 ? -11.623 2.514 19.996 1.00 81.12 151 TYR A CA 1
ATOM 1142 C C . TYR A 1 151 ? -12.081 1.100 20.384 1.00 81.12 151 TYR A C 1
ATOM 1144 O O . TYR A 1 151 ? -13.117 0.943 21.029 1.00 81.12 151 TYR A O 1
ATOM 1152 N N . PHE A 1 152 ? -11.328 0.061 20.008 1.00 76.62 152 PHE A N 1
ATOM 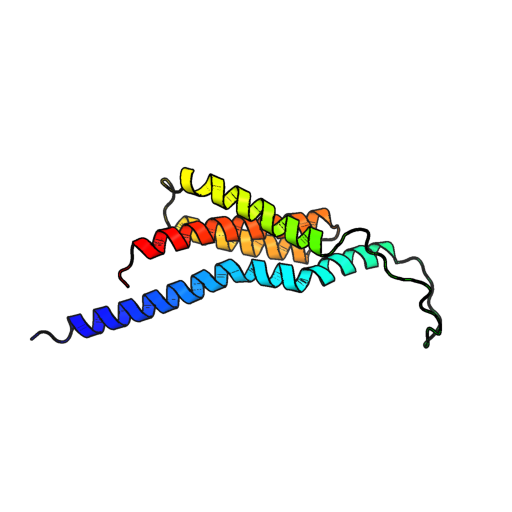1153 C CA . PHE A 1 152 ? -11.717 -1.326 20.260 1.00 76.62 152 PHE A CA 1
ATOM 1154 C C . PHE A 1 152 ? -10.960 -1.924 21.456 1.00 76.62 152 PHE A C 1
ATOM 1156 O O . PHE A 1 152 ? -9.731 -1.838 21.508 1.00 76.62 152 PHE A O 1
ATOM 1163 N N . PRO A 1 153 ? -11.663 -2.559 22.414 1.00 67.81 153 PRO A N 1
ATOM 1164 C CA . PRO A 1 153 ? -11.019 -3.241 23.529 1.00 67.81 153 PRO A CA 1
ATOM 1165 C C . PRO A 1 153 ? -10.214 -4.457 23.046 1.00 67.81 153 PRO A C 1
ATOM 1167 O O . PRO A 1 153 ? -10.565 -5.092 22.048 1.00 67.81 153 PRO A O 1
ATOM 1170 N N . LYS A 1 154 ? -9.125 -4.742 23.771 1.00 61.34 154 LYS A N 1
ATOM 1171 C CA . LYS A 1 154 ? -8.113 -5.755 23.433 1.00 61.34 154 LYS A CA 1
ATOM 1172 C C . LYS A 1 154 ? -8.694 -7.155 23.290 1.00 61.34 154 LYS A C 1
ATOM 1174 O O . LYS A 1 154 ? -9.424 -7.615 24.191 1.00 61.34 154 LYS A O 1
#

pLDDT: mean 80.74, std 14.51, range [41.62, 94.94]